Protein AF-A0A3N6MLC3-F1 (afdb_monomer_lite)

Organism: Natrarchaeobius chitinivorans (NCBI:txid1679083)

Sequence (38 aa):
RGSPASARRWLRRFRHHYNHDRPNQALNGRTPAEEVLN

Secondary structure (DSSP, 8-state):
---HHHHHHHHHHHHHHHHHT---GGGTT--HHHHHT-

InterPro domains:
  IPR001584 Integrase, catalytic core [PF13683] (3-32)

Structure (mmCIF, N/CA/C/O backbone):
data_AF-A0A3N6MLC3-F1
#
_entry.id   AF-A0A3N6MLC3-F1
#
loop_
_atom_site.group_PDB
_atom_site.id
_atom_site.type_symbol
_atom_site.label_atom_id
_atom_site.label_alt_id
_atom_site.label_comp_id
_atom_site.label_asym_id
_atom_site.label_entity_id
_atom_site.label_seq_id
_atom_site.pdbx_PDB_ins_code
_atom_site.Cartn_x
_atom_site.Cartn_y
_atom_site.Cartn_z
_atom_site.occupancy
_atom_site.B_iso_or_equiv
_atom_site.auth_seq_id
_atom_site.auth_comp_id
_atom_site.auth_asym_id
_atom_site.auth_atom_id
_atom_site.pdbx_PDB_model_num
ATOM 1 N N . ARG A 1 1 ? 17.538 1.852 -17.475 1.00 62.09 1 ARG A N 1
ATOM 2 C CA . ARG A 1 1 ? 16.084 2.096 -17.681 1.00 62.09 1 ARG A CA 1
ATOM 3 C C . ARG A 1 1 ? 15.312 0.935 -17.055 1.00 6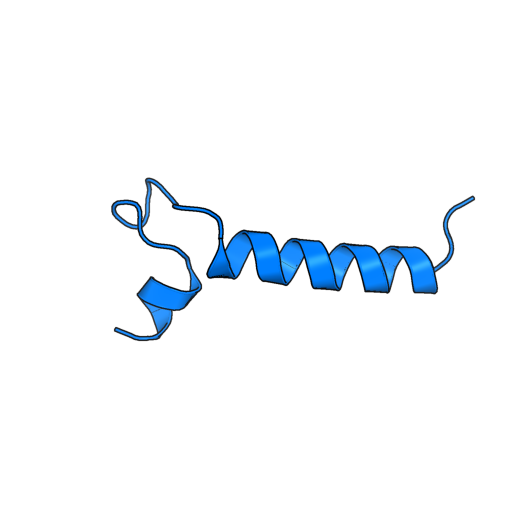2.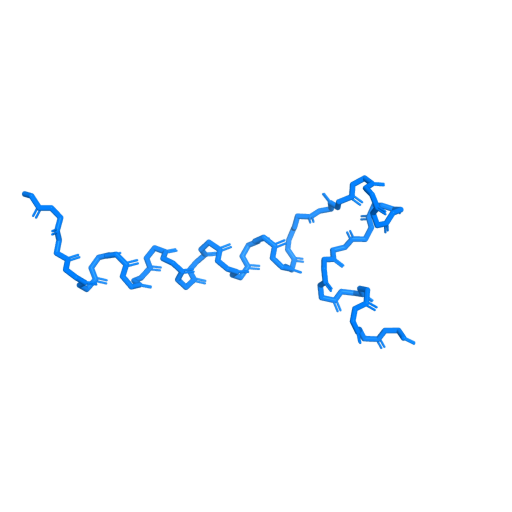09 1 ARG A C 1
ATOM 5 O O . ARG A 1 1 ? 15.781 -0.188 -17.170 1.00 62.09 1 ARG A O 1
ATOM 12 N N . GLY A 1 2 ? 14.241 1.208 -16.301 1.00 78.38 2 GLY A N 1
ATOM 13 C CA . GLY A 1 2 ? 13.598 0.241 -15.396 1.00 78.38 2 GLY A CA 1
ATOM 14 C C . GLY A 1 2 ? 13.074 -1.021 -16.088 1.00 78.38 2 GLY A C 1
ATOM 15 O O . GLY A 1 2 ? 12.490 -0.940 -17.164 1.00 78.38 2 GLY A O 1
ATOM 16 N N . SER A 1 3 ? 13.292 -2.183 -15.463 1.00 91.44 3 SER A N 1
ATOM 17 C CA . SER A 1 3 ? 12.811 -3.469 -15.979 1.00 91.44 3 SER A CA 1
ATOM 18 C C . SER A 1 3 ? 11.376 -3.767 -15.513 1.00 91.44 3 SER A C 1
ATOM 20 O O . SER A 1 3 ? 10.99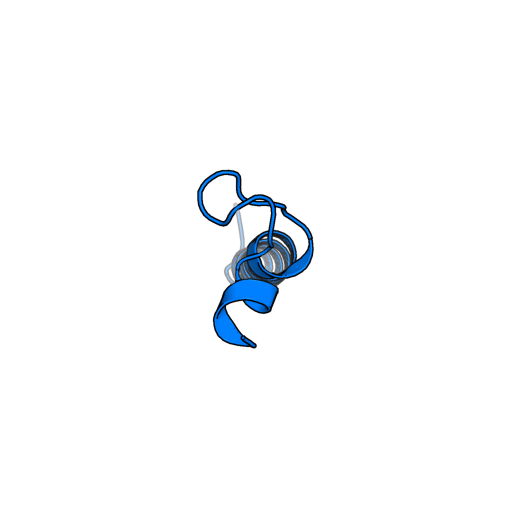6 -3.362 -14.405 1.00 91.44 3 SER A O 1
ATOM 22 N N . PRO A 1 4 ? 10.592 -4.554 -16.276 1.00 93.62 4 PRO A N 1
ATOM 23 C CA . PRO A 1 4 ? 9.287 -5.042 -15.825 1.00 93.62 4 PRO A CA 1
ATOM 24 C C . PRO A 1 4 ? 9.348 -5.807 -14.494 1.00 93.62 4 PRO A C 1
ATOM 26 O O . PRO A 1 4 ? 8.429 -5.725 -13.681 1.00 93.62 4 PRO A O 1
ATOM 29 N N . ALA A 1 5 ? 10.443 -6.527 -14.229 1.00 94.19 5 ALA A N 1
ATOM 30 C CA . ALA A 1 5 ? 10.640 -7.239 -12.967 1.00 94.19 5 ALA A CA 1
ATOM 31 C C . ALA A 1 5 ? 10.781 -6.273 -11.778 1.00 94.19 5 ALA A C 1
ATOM 33 O O . ALA A 1 5 ? 10.147 -6.469 -10.738 1.00 94.19 5 ALA A O 1
ATOM 34 N N . SER A 1 6 ? 11.549 -5.194 -11.950 1.00 94.56 6 SER A N 1
ATOM 35 C CA . SER A 1 6 ? 11.708 -4.142 -10.942 1.00 94.56 6 SER A CA 1
ATOM 36 C C . SER A 1 6 ? 10.378 -3.442 -10.649 1.00 94.56 6 SER A C 1
ATOM 38 O O . SER A 1 6 ? 10.043 -3.242 -9.481 1.00 94.56 6 SER A O 1
ATOM 40 N N . ALA A 1 7 ? 9.585 -3.152 -11.686 1.00 95.56 7 ALA A N 1
ATOM 41 C CA . ALA A 1 7 ? 8.256 -2.560 -11.539 1.00 95.56 7 ALA A CA 1
ATOM 42 C C . ALA A 1 7 ? 7.296 -3.482 -10.769 1.00 95.56 7 ALA A C 1
ATOM 44 O O . ALA A 1 7 ? 6.654 -3.046 -9.816 1.00 95.56 7 ALA A O 1
ATOM 45 N N . ARG A 1 8 ? 7.256 -4.782 -11.098 1.00 96.62 8 ARG A N 1
ATOM 46 C CA . ARG A 1 8 ? 6.431 -5.767 -10.372 1.00 96.62 8 ARG A CA 1
ATOM 47 C C . ARG A 1 8 ? 6.805 -5.865 -8.896 1.00 96.62 8 ARG A C 1
ATOM 49 O O . ARG A 1 8 ? 5.922 -5.911 -8.039 1.00 96.62 8 ARG A O 1
ATOM 56 N N . ARG A 1 9 ? 8.103 -5.878 -8.581 1.00 96.62 9 ARG A N 1
ATOM 57 C CA . ARG A 1 9 ? 8.578 -5.903 -7.190 1.00 96.62 9 ARG A CA 1
ATOM 58 C C . ARG A 1 9 ? 8.150 -4.646 -6.435 1.00 96.62 9 ARG A C 1
ATOM 60 O O . ARG A 1 9 ? 7.703 -4.753 -5.295 1.00 96.62 9 ARG A O 1
ATOM 67 N N . TRP A 1 10 ? 8.274 -3.482 -7.068 1.00 96.69 10 TRP A N 1
ATOM 68 C CA . TRP A 1 10 ? 7.846 -2.220 -6.474 1.00 96.69 10 TRP A CA 1
ATOM 69 C C . TRP A 1 10 ? 6.334 -2.200 -6.223 1.00 96.69 10 TRP A C 1
ATOM 71 O O . TRP A 1 10 ? 5.927 -1.957 -5.093 1.00 96.69 10 TRP A O 1
ATOM 81 N N . LEU A 1 11 ? 5.513 -2.576 -7.211 1.00 97.56 11 LEU A N 1
ATOM 82 C CA . LEU A 1 11 ? 4.049 -2.616 -7.080 1.00 97.56 11 LEU A CA 1
ATOM 83 C C . LEU A 1 11 ? 3.584 -3.551 -5.960 1.00 97.56 11 LEU A C 1
ATOM 85 O O . LEU A 1 11 ? 2.682 -3.201 -5.204 1.00 97.56 11 LEU A O 1
ATOM 89 N N . ARG A 1 12 ? 4.217 -4.724 -5.805 1.00 97.25 12 ARG A N 1
ATOM 90 C CA . ARG A 1 12 ? 3.903 -5.642 -4.697 1.00 97.25 12 ARG A CA 1
ATOM 91 C C . ARG A 1 12 ? 4.170 -5.005 -3.337 1.00 97.25 12 ARG A C 1
ATOM 93 O O . ARG A 1 12 ? 3.330 -5.117 -2.450 1.00 97.25 12 ARG A O 1
ATOM 100 N N . ARG A 1 13 ? 5.318 -4.338 -3.183 1.00 97.75 13 ARG A N 1
ATOM 101 C CA . ARG A 1 13 ? 5.680 -3.655 -1.934 1.00 97.75 13 ARG A CA 1
ATOM 102 C C . ARG A 1 13 ? 4.756 -2.472 -1.663 1.00 97.75 13 ARG A C 1
ATOM 104 O O . ARG A 1 13 ? 4.276 -2.339 -0.547 1.00 97.75 13 ARG A O 1
ATOM 111 N N . PHE A 1 14 ? 4.480 -1.669 -2.686 1.00 97.12 14 PHE A N 1
ATOM 112 C CA . PHE A 1 14 ? 3.567 -0.535 -2.599 1.00 97.12 14 PHE A CA 1
ATOM 113 C C . PHE A 1 14 ? 2.173 -0.975 -2.148 1.00 97.12 14 PHE A C 1
ATOM 115 O O . PHE A 1 14 ? 1.655 -0.445 -1.172 1.00 97.12 14 PHE A O 1
ATOM 122 N N . ARG A 1 15 ? 1.598 -1.990 -2.807 1.00 97.31 15 ARG A N 1
ATOM 123 C CA . ARG A 1 15 ? 0.268 -2.509 -2.470 1.00 97.31 15 ARG A CA 1
ATOM 124 C C . ARG A 1 15 ? 0.196 -2.993 -1.027 1.00 97.31 15 ARG A C 1
ATOM 126 O O . ARG A 1 15 ? -0.771 -2.693 -0.344 1.00 97.31 15 ARG A O 1
ATOM 133 N N . HIS A 1 16 ? 1.200 -3.748 -0.578 1.00 97.38 16 HIS A N 1
ATOM 134 C CA . HIS A 1 16 ? 1.223 -4.240 0.796 1.00 97.38 16 HIS A CA 1
ATOM 135 C C . HIS A 1 16 ? 1.283 -3.081 1.795 1.00 97.38 16 HIS A C 1
ATOM 137 O O . HIS A 1 16 ? 0.419 -2.982 2.657 1.00 97.38 16 HIS A O 1
ATOM 143 N N . HIS A 1 17 ? 2.224 -2.159 1.598 1.00 97.50 17 HIS A N 1
ATOM 144 C CA . HIS A 1 17 ? 2.400 -1.019 2.486 1.00 97.50 17 HIS A CA 1
ATOM 145 C C . HIS A 1 17 ? 1.143 -0.145 2.579 1.00 97.50 17 HIS A C 1
ATOM 147 O O . HIS A 1 17 ? 0.693 0.196 3.667 1.00 97.50 17 HIS A O 1
ATOM 153 N N . TYR A 1 18 ? 0.540 0.188 1.435 1.00 96.38 18 TYR A N 1
ATOM 154 C CA . TYR A 1 18 ? -0.655 1.025 1.408 1.00 96.38 18 TYR A CA 1
ATOM 155 C C . TYR A 1 18 ? -1.854 0.350 2.081 1.00 96.38 18 TYR A C 1
ATOM 157 O O . TYR A 1 18 ? -2.608 1.010 2.789 1.00 96.38 18 TYR A O 1
ATOM 165 N N . ASN A 1 19 ? -2.027 -0.955 1.866 1.00 97.00 19 ASN A N 1
ATOM 166 C CA . ASN A 1 19 ? -3.201 -1.666 2.357 1.00 97.00 19 ASN A CA 1
ATOM 167 C C . ASN A 1 19 ? -3.102 -2.065 3.834 1.00 97.00 19 ASN A C 1
ATOM 169 O O . ASN A 1 19 ? -4.150 -2.191 4.457 1.00 97.00 19 ASN A O 1
ATOM 173 N N . HIS A 1 20 ? -1.897 -2.282 4.374 1.00 96.12 20 HIS A N 1
ATOM 174 C CA . HIS A 1 20 ? -1.712 -2.878 5.707 1.00 96.12 20 HIS A CA 1
ATOM 175 C C . HIS A 1 20 ? -0.964 -2.005 6.714 1.00 96.12 20 HIS A C 1
ATOM 177 O O . HIS A 1 20 ? -1.173 -2.181 7.906 1.00 96.12 20 HIS A O 1
ATOM 183 N N . ASP A 1 21 ? -0.115 -1.076 6.269 1.00 96.38 21 ASP A N 1
ATOM 184 C CA . ASP A 1 21 ? 0.765 -0.336 7.187 1.00 96.38 21 ASP A CA 1
ATOM 185 C C . ASP A 1 21 ? 0.415 1.152 7.264 1.00 96.38 21 ASP A C 1
ATOM 187 O O . ASP A 1 21 ? 0.974 1.881 8.083 1.00 96.38 21 ASP A O 1
ATOM 191 N N . ARG A 1 22 ? -0.450 1.637 6.363 1.00 95.38 22 ARG A N 1
ATOM 192 C CA . ARG A 1 22 ? -0.753 3.060 6.216 1.00 95.38 22 ARG A CA 1
ATOM 193 C C . ARG A 1 22 ? -2.161 3.381 6.728 1.00 95.38 22 ARG A C 1
ATOM 195 O O . ARG A 1 22 ? -3.130 3.153 6.000 1.00 95.38 22 ARG A O 1
ATOM 202 N N . PRO A 1 23 ? -2.275 3.988 7.923 1.00 94.56 23 PRO A N 1
ATOM 203 C CA . PRO A 1 23 ? -3.510 4.588 8.409 1.00 94.56 23 PRO A CA 1
ATOM 204 C C . PRO A 1 23 ? -4.105 5.556 7.388 1.00 94.56 23 PRO A C 1
ATOM 206 O O . PRO A 1 23 ? -3.395 6.392 6.814 1.00 94.56 23 PRO A O 1
ATOM 209 N N . ASN A 1 24 ? -5.413 5.468 7.169 1.00 95.19 24 ASN A N 1
ATOM 210 C CA . ASN A 1 24 ? -6.137 6.373 6.290 1.00 95.19 24 ASN A CA 1
ATOM 211 C C . ASN A 1 24 ? -7.129 7.211 7.103 1.00 95.19 24 ASN A C 1
ATOM 213 O O . ASN A 1 24 ? -8.030 6.682 7.748 1.00 95.19 24 ASN A O 1
ATOM 217 N N . GLN A 1 25 ? -6.984 8.536 7.044 1.00 95.75 25 GLN A N 1
ATOM 218 C CA . GLN A 1 25 ? -7.862 9.473 7.752 1.00 95.75 25 GLN A CA 1
ATOM 219 C C . GLN A 1 25 ? -9.333 9.323 7.341 1.00 95.75 25 GLN A C 1
ATOM 221 O O . GLN A 1 25 ? -10.208 9.431 8.193 1.00 95.75 25 GLN A O 1
ATOM 226 N N . ALA A 1 26 ? -9.607 9.002 6.073 1.00 95.19 26 ALA A N 1
ATOM 227 C CA . ALA A 1 26 ? -10.967 8.754 5.591 1.00 95.19 26 ALA A CA 1
ATOM 228 C C . ALA A 1 26 ? -11.573 7.445 6.130 1.00 95.19 26 ALA A C 1
ATOM 230 O O . ALA A 1 26 ? -12.784 7.272 6.079 1.00 95.19 26 ALA A O 1
ATOM 231 N N . LEU A 1 27 ? -10.743 6.535 6.651 1.00 95.56 27 LEU A N 1
ATOM 232 C CA . LEU A 1 27 ? -11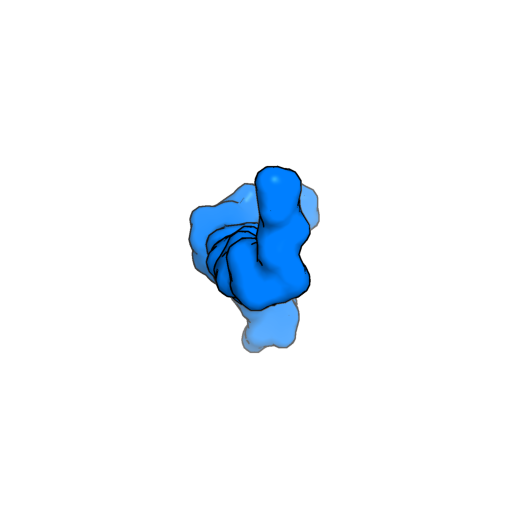.151 5.255 7.241 1.00 95.56 27 LEU A CA 1
ATOM 233 C C . LEU A 1 27 ? -11.082 5.293 8.776 1.00 95.56 27 LEU A C 1
ATOM 235 O O . LEU A 1 27 ? -10.848 4.275 9.425 1.00 95.56 27 LEU A O 1
ATOM 239 N N . ASN A 1 28 ? -11.231 6.476 9.380 1.00 95.25 28 ASN A N 1
ATOM 240 C CA . ASN A 1 28 ? -11.097 6.679 10.828 1.00 95.25 28 ASN A CA 1
ATOM 241 C C . ASN A 1 28 ? -9.726 6.240 11.377 1.00 95.25 28 ASN A C 1
ATOM 243 O O . ASN A 1 28 ? -9.621 5.718 12.483 1.00 95.25 28 ASN A O 1
ATOM 247 N N . GLY A 1 29 ? -8.667 6.412 10.582 1.00 95.50 29 GLY A N 1
ATOM 248 C CA . GLY A 1 29 ? -7.312 5.995 10.943 1.00 95.50 29 GLY A CA 1
ATOM 249 C C . GLY A 1 29 ? -7.036 4.502 10.755 1.00 95.50 29 GLY A C 1
ATOM 250 O O . GLY A 1 29 ? -5.898 4.087 10.952 1.00 95.50 29 GLY A O 1
ATOM 251 N N . ARG A 1 30 ? -8.018 3.707 10.316 1.00 96.00 30 ARG A N 1
ATOM 252 C CA . ARG A 1 30 ? -7.798 2.310 9.928 1.00 96.00 30 ARG A CA 1
ATOM 253 C C . ARG A 1 30 ? -7.055 2.215 8.602 1.00 96.00 30 ARG A C 1
ATOM 255 O O . ARG A 1 30 ? -7.043 3.137 7.778 1.00 96.00 30 ARG A O 1
ATOM 262 N N . THR A 1 31 ? -6.426 1.077 8.396 1.00 97.50 31 THR A N 1
ATOM 263 C CA . THR A 1 31 ? -5.851 0.674 7.119 1.00 97.50 31 T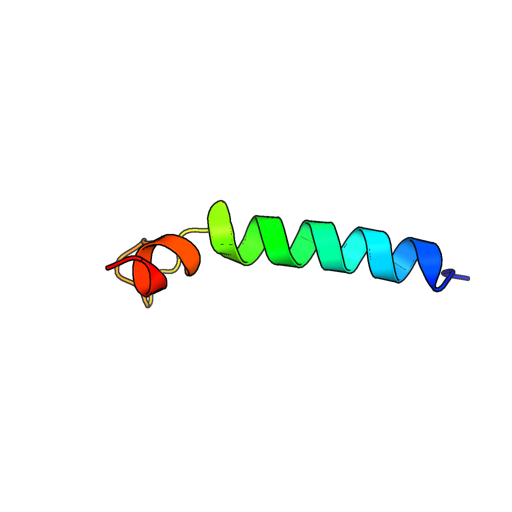HR A CA 1
ATOM 264 C C . THR A 1 31 ? -6.947 0.112 6.207 1.00 97.50 31 THR A C 1
ATOM 266 O O . THR A 1 31 ? -7.972 -0.380 6.688 1.00 97.50 31 THR A O 1
ATOM 269 N N . PRO A 1 32 ? -6.765 0.147 4.875 1.00 97.06 32 PRO A N 1
ATOM 270 C CA . PRO A 1 32 ? -7.724 -0.455 3.951 1.00 97.06 32 PRO A CA 1
ATOM 271 C C . PRO A 1 32 ? -8.021 -1.933 4.237 1.00 97.06 32 PRO A C 1
ATOM 273 O O . PRO A 1 32 ? -9.152 -2.372 4.054 1.00 97.06 32 PRO A O 1
ATOM 276 N N . ALA A 1 33 ? -7.027 -2.705 4.685 1.00 96.19 33 ALA A N 1
ATOM 277 C CA . ALA A 1 33 ? -7.226 -4.108 5.034 1.00 96.19 33 ALA A CA 1
ATOM 278 C C . ALA A 1 33 ? -8.122 -4.282 6.269 1.00 96.19 33 ALA A C 1
ATOM 280 O O . ALA A 1 33 ? -8.970 -5.167 6.272 1.00 96.19 33 ALA A O 1
ATOM 281 N N . GLU A 1 34 ? -7.970 -3.435 7.287 1.00 96.12 34 GLU A N 1
ATOM 282 C CA . GLU A 1 34 ? -8.826 -3.457 8.480 1.00 96.12 34 GLU A CA 1
ATOM 283 C C . GLU A 1 34 ? -10.270 -3.043 8.173 1.00 96.12 34 GLU A C 1
ATOM 285 O O . GLU A 1 34 ? -11.190 -3.543 8.807 1.00 96.12 34 GLU A O 1
ATOM 290 N N . GLU A 1 35 ? -10.495 -2.159 7.196 1.00 94.19 35 GLU A N 1
ATOM 291 C CA . GLU A 1 35 ? -11.856 -1.798 6.776 1.00 94.19 35 GLU A CA 1
ATOM 292 C C . GLU A 1 35 ? -12.584 -2.961 6.094 1.00 94.19 35 GLU A C 1
ATOM 294 O O . GLU A 1 35 ? -13.762 -3.169 6.342 1.00 94.19 35 GLU A O 1
ATOM 299 N N . VAL A 1 36 ? -11.894 -3.724 5.240 1.00 92.44 36 VAL A N 1
ATOM 300 C CA . VAL A 1 36 ? -12.507 -4.824 4.470 1.00 92.44 36 VAL A CA 1
ATOM 301 C C . VAL A 1 36 ? -12.781 -6.066 5.329 1.00 92.44 36 VAL A C 1
ATOM 303 O O . VAL A 1 36 ? -13.606 -6.894 4.954 1.00 92.44 36 VAL A O 1
ATOM 306 N N . LEU A 1 37 ? -12.067 -6.229 6.448 1.00 85.00 37 LEU A N 1
ATOM 307 C CA . LEU A 1 37 ? -12.219 -7.369 7.361 1.00 85.00 37 LEU A CA 1
ATOM 308 C C . LEU A 1 37 ? -13.324 -7.179 8.419 1.00 85.00 37 LEU A C 1
ATOM 310 O O . LEU A 1 37 ? -13.619 -8.141 9.129 1.00 85.00 37 LEU A O 1
ATOM 314 N N . ASN A 1 38 ? -13.898 -5.976 8.525 1.00 66.62 38 ASN A N 1
ATOM 315 C CA . ASN A 1 38 ? -15.028 -5.655 9.405 1.00 66.62 38 ASN A CA 1
ATOM 316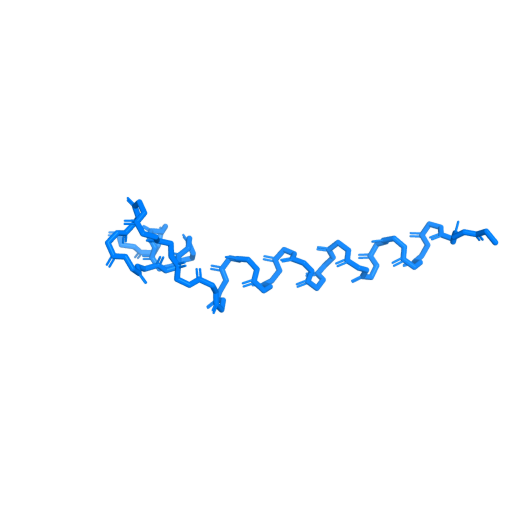 C C . ASN A 1 38 ? -16.375 -5.897 8.718 1.00 66.62 38 ASN A C 1
ATOM 318 O O . ASN A 1 38 ? -17.328 -6.241 9.453 1.00 66.62 38 ASN A O 1
#

Foldseek 3Di:
DDDPVNVVVVVVVVVCCQQQVFQDVVQVRDGVVVVVVD

Radius of gyration: 12.95 Å; chains: 1; bounding box: 31×17×29 Å

pLDDT: mean 93.45, std 7.73, range [62.09, 97.75]